Protein AF-A0A2W6X6P9-F1 (afdb_monomer)

Foldseek 3Di:
DAFLLNVQVVCCVAAVFGKFKAFPVPRHTDDRRDPPQFADQPDRHHDDQQAFQLVCCVPGVCVRHVRMGMFIAALVRDGDDRRHGSNRRNVRVVVVVPD

Sequence (99 aa):
MVTVATRITKIHIVEGFDIEVRNRKTGKKISESRQGVMGPYDFKARLADKKTVGDWMRCRFEPSFEDLTCEVLDGRGFAVDDDTPLAAVRASYFVEAGE

Radius of gyration: 12.92 Å; Cα contacts (8 Å, |Δi|>4): 162; chains: 1; bounding box: 31×28×38 Å

Secondary structure (DSSP, 8-state):
--BHHHHHHHHHHHHSS-EEEEETTT-PBPPTT-BSSS------SPPPTTSBHHHHIIIIIHHH-TTEEEEEBPTTSPBPPTTSBHHHHHHHHHHGGG-

Solvent-acc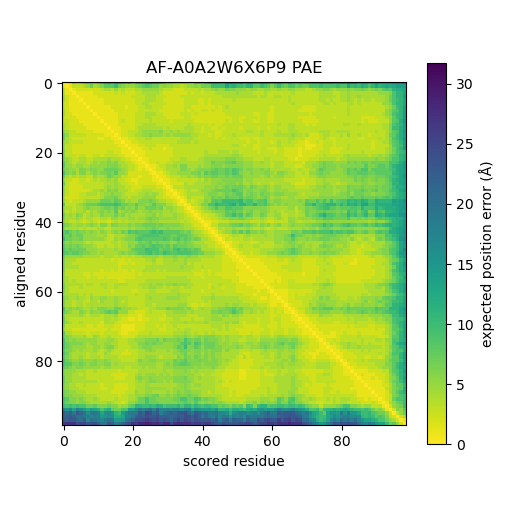essible surface area (backbone atoms only — not comparable to full-atom values): 5625 Å² total; per-residue (Å²): 131,57,33,40,45,62,50,37,54,51,43,22,73,42,61,52,44,48,59,48,49,23,34,57,89,74,67,44,75,54,62,46,83,44,60,72,77,66,63,77,81,85,73,85,65,50,78,64,52,92,38,27,44,43,53,46,39,62,74,51,45,38,79,46,31,80,70,41,41,70,41,47,24,32,59,87,68,46,76,55,59,48,81,42,40,41,45,56,41,35,48,42,46,58,61,72,74,71,122

Nearest PDB structures (foldseek):
  2rdb-assembly1_C  TM=5.274E-01  e=7.922E+00  Stutzerimonas stutzeri
  8k5p-assembly1_L  TM=3.909E-01  e=3.573E+00  Saccharomyces cerevisiae S288C

Structure (mmCIF, N/CA/C/O backbone):
data_AF-A0A2W6X6P9-F1
#
_entry.id   AF-A0A2W6X6P9-F1
#
loop_
_atom_site.group_PDB
_atom_site.id
_atom_site.type_symbol
_atom_site.label_atom_id
_atom_site.label_alt_id
_atom_site.label_comp_id
_atom_site.label_asym_id
_atom_site.label_entity_id
_atom_site.label_seq_id
_atom_site.pdbx_PDB_ins_code
_atom_site.Cartn_x
_atom_site.Cartn_y
_atom_site.Cartn_z
_atom_site.occupancy
_atom_site.B_iso_or_equiv
_atom_site.auth_seq_id
_atom_site.auth_comp_id
_atom_site.auth_asym_id
_atom_site.auth_atom_id
_atom_site.pdbx_PDB_model_num
ATOM 1 N N . MET A 1 1 ? -16.420 11.615 2.602 1.00 61.16 1 MET A N 1
ATOM 2 C CA . MET A 1 1 ? -15.413 10.741 3.246 1.00 61.16 1 MET A CA 1
ATOM 3 C C . MET A 1 1 ? -15.055 9.641 2.264 1.00 61.16 1 MET A C 1
ATOM 5 O O . MET A 1 1 ? -15.945 9.202 1.551 1.00 61.16 1 MET A O 1
ATOM 9 N N . VAL A 1 2 ? -13.787 9.238 2.177 1.00 83.44 2 VAL A N 1
ATOM 10 C CA . VAL A 1 2 ? -13.375 8.119 1.311 1.00 83.44 2 VAL A CA 1
ATOM 11 C C . VAL A 1 2 ? -13.350 6.819 2.114 1.00 83.44 2 VAL A C 1
ATOM 13 O O . VAL A 1 2 ? -13.059 6.836 3.315 1.00 83.44 2 VAL A O 1
ATOM 16 N N . THR A 1 3 ? -13.699 5.710 1.467 1.00 89.81 3 THR A N 1
ATOM 17 C CA . THR A 1 3 ? -13.571 4.368 2.043 1.00 89.81 3 THR A CA 1
ATOM 18 C C . THR A 1 3 ? -12.125 3.885 1.944 1.00 89.81 3 THR A C 1
ATOM 20 O O . THR A 1 3 ? -11.333 4.401 1.148 1.00 89.81 3 THR A O 1
ATOM 23 N N . VAL A 1 4 ? -11.788 2.869 2.738 1.00 90.19 4 VAL A N 1
ATOM 24 C CA . VAL A 1 4 ? -10.532 2.122 2.598 1.00 90.19 4 VAL A CA 1
ATOM 25 C C . VAL A 1 4 ? -10.398 1.575 1.172 1.00 90.19 4 VAL A C 1
ATOM 27 O O . VAL A 1 4 ? -9.355 1.785 0.565 1.00 90.19 4 VAL A O 1
ATOM 30 N N . ALA A 1 5 ? -11.472 1.021 0.591 1.00 90.06 5 ALA A N 1
ATOM 31 C CA . ALA A 1 5 ? -11.501 0.547 -0.799 1.00 90.06 5 ALA A CA 1
ATOM 32 C C . ALA A 1 5 ? -11.021 1.619 -1.791 1.00 90.06 5 ALA A C 1
ATOM 34 O O . ALA A 1 5 ? -10.079 1.406 -2.545 1.00 90.06 5 ALA A O 1
ATOM 35 N N . THR A 1 6 ? -11.607 2.823 -1.736 1.00 90.94 6 THR A N 1
ATOM 36 C CA . THR A 1 6 ? -11.215 3.938 -2.613 1.00 90.94 6 THR A CA 1
ATOM 37 C C . THR A 1 6 ? -9.739 4.294 -2.454 1.00 90.94 6 THR A C 1
ATOM 39 O O . THR A 1 6 ? -9.084 4.705 -3.416 1.00 90.94 6 THR A O 1
ATOM 42 N N . ARG A 1 7 ? -9.197 4.172 -1.238 1.00 90.62 7 ARG A N 1
ATOM 43 C CA . ARG A 1 7 ? -7.793 4.480 -0.985 1.00 90.62 7 ARG A CA 1
ATOM 44 C C . ARG A 1 7 ? -6.863 3.374 -1.479 1.00 90.62 7 ARG A C 1
ATOM 46 O O . ARG A 1 7 ? -5.841 3.722 -2.062 1.00 90.62 7 ARG A O 1
ATOM 53 N N . ILE A 1 8 ? -7.241 2.106 -1.327 1.00 91.62 8 ILE A N 1
ATOM 54 C CA . ILE A 1 8 ? -6.536 0.959 -1.916 1.00 91.62 8 ILE A CA 1
ATOM 55 C C . ILE A 1 8 ? -6.480 1.121 -3.436 1.00 91.62 8 ILE A C 1
ATOM 57 O O . ILE A 1 8 ? -5.389 1.143 -3.988 1.00 91.62 8 ILE A O 1
ATOM 61 N N . THR A 1 9 ? -7.607 1.409 -4.099 1.00 90.88 9 THR A N 1
ATOM 62 C CA . THR A 1 9 ? -7.631 1.665 -5.550 1.00 90.88 9 THR A CA 1
ATOM 63 C C . THR A 1 9 ? -6.712 2.820 -5.951 1.00 90.88 9 THR A C 1
ATOM 65 O O . THR A 1 9 ? -6.007 2.740 -6.953 1.00 90.88 9 THR A O 1
ATOM 68 N N . LYS A 1 10 ? -6.668 3.910 -5.170 1.00 90.69 10 LYS A N 1
ATOM 69 C CA . LYS A 1 10 ? -5.750 5.025 -5.454 1.00 90.69 10 LYS A CA 1
ATOM 70 C C . LYS A 1 10 ? -4.285 4.590 -5.349 1.00 90.69 10 LYS A C 1
ATOM 72 O O . LYS A 1 10 ? -3.476 5.009 -6.172 1.00 90.69 10 LYS A O 1
ATOM 77 N N . ILE A 1 11 ? -3.949 3.787 -4.342 1.00 91.12 11 ILE A N 1
ATOM 78 C CA . ILE A 1 11 ? -2.600 3.241 -4.166 1.00 91.12 11 ILE A CA 1
ATOM 79 C C . ILE A 1 11 ? -2.273 2.301 -5.324 1.00 91.12 11 ILE A C 1
ATOM 81 O O . ILE A 1 11 ? -1.219 2.474 -5.918 1.00 91.12 11 ILE A O 1
ATOM 85 N N . HIS A 1 12 ? -3.195 1.427 -5.731 1.00 90.88 12 HIS A N 1
ATOM 86 C CA . HIS A 1 12 ? -3.040 0.571 -6.905 1.00 90.88 12 HIS A CA 1
ATOM 87 C C . HIS A 1 12 ? -2.748 1.382 -8.172 1.00 90.88 12 HIS A C 1
ATOM 89 O O . HIS A 1 12 ? -1.804 1.080 -8.890 1.00 90.88 12 HIS A O 1
ATOM 95 N N . ILE A 1 13 ? -3.482 2.467 -8.430 1.00 89.75 13 ILE A N 1
ATOM 96 C CA . ILE A 1 13 ? -3.242 3.313 -9.613 1.00 89.75 13 ILE A CA 1
ATOM 97 C C . ILE A 1 13 ? -1.853 3.971 -9.572 1.00 89.75 13 ILE A C 1
ATOM 99 O O . ILE A 1 13 ? -1.207 4.121 -10.608 1.00 89.75 13 ILE A O 1
ATOM 103 N N . VAL A 1 14 ? -1.392 4.395 -8.391 1.00 91.06 14 VAL A N 1
ATOM 104 C CA . VAL A 1 14 ? -0.094 5.070 -8.244 1.00 91.06 14 VAL A CA 1
ATOM 105 C C . VAL A 1 14 ? 1.059 4.074 -8.247 1.00 91.06 14 VAL A C 1
ATOM 107 O O . VAL A 1 14 ? 2.077 4.346 -8.867 1.00 91.06 14 VAL A O 1
ATOM 110 N N . GLU A 1 15 ? 0.931 2.956 -7.541 1.00 89.50 15 GLU A N 1
ATOM 111 C CA . GLU A 1 15 ? 2.016 2.022 -7.251 1.00 89.50 15 GLU A CA 1
ATOM 112 C C . GLU A 1 15 ? 1.991 0.756 -8.115 1.00 89.50 15 GLU A C 1
ATOM 114 O O . GLU A 1 15 ? 3.043 0.147 -8.290 1.00 89.50 15 GLU A O 1
ATOM 119 N N . GLY A 1 16 ? 0.849 0.387 -8.694 1.00 89.75 16 GLY A N 1
ATOM 120 C CA . GLY A 1 16 ? 0.683 -0.787 -9.558 1.00 89.75 16 GLY A CA 1
ATOM 121 C C . GLY A 1 16 ? 0.512 -2.116 -8.819 1.00 89.75 16 GLY A C 1
ATOM 122 O O . GLY A 1 16 ? 0.869 -3.146 -9.378 1.00 89.75 16 GLY A O 1
ATOM 123 N N . PHE A 1 17 ? 0.046 -2.093 -7.568 1.00 91.69 17 PHE A N 1
ATOM 124 C CA . PHE A 1 17 ? -0.262 -3.282 -6.765 1.00 91.69 17 PHE A CA 1
ATOM 125 C C . PHE A 1 17 ? -1.349 -2.984 -5.725 1.00 91.69 17 PHE A C 1
ATOM 127 O O . PHE A 1 17 ? -1.539 -1.829 -5.327 1.00 91.69 17 PHE A O 1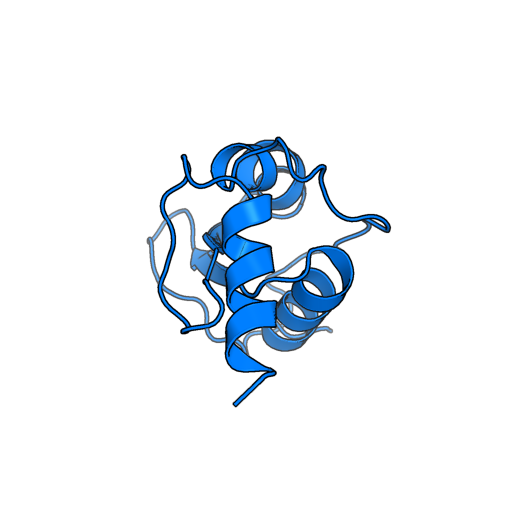
ATOM 134 N N . ASP A 1 18 ? -2.043 -4.018 -5.255 1.00 92.38 18 ASP A N 1
ATOM 135 C CA . ASP A 1 18 ? -3.041 -3.911 -4.190 1.00 92.38 18 ASP A CA 1
ATOM 136 C C . ASP A 1 18 ? -2.426 -4.077 -2.804 1.00 92.38 18 ASP A C 1
ATOM 138 O O . ASP A 1 18 ? -1.319 -4.587 -2.630 1.00 92.38 18 ASP A O 1
ATOM 142 N N . ILE A 1 19 ? -3.166 -3.623 -1.794 1.00 93.38 19 ILE A N 1
ATOM 143 C CA . ILE A 1 19 ? -2.772 -3.761 -0.396 1.00 93.38 19 ILE A CA 1
ATOM 144 C C . ILE A 1 19 ? -3.951 -4.206 0.458 1.00 93.38 19 ILE A C 1
ATOM 146 O O . ILE A 1 19 ? -5.090 -3.787 0.253 1.00 93.38 19 ILE A O 1
ATOM 150 N N . GLU A 1 20 ? -3.659 -4.976 1.495 1.00 92.69 20 GLU A N 1
ATOM 151 C CA . GLU A 1 20 ? -4.586 -5.255 2.577 1.00 92.69 20 GLU A CA 1
ATOM 152 C C . GLU A 1 20 ? -4.274 -4.355 3.772 1.00 92.69 20 GLU A C 1
ATOM 154 O O . GLU A 1 20 ? -3.169 -4.367 4.301 1.00 92.69 20 GLU A O 1
ATOM 159 N N . VAL A 1 21 ? -5.253 -3.579 4.238 1.00 92.81 21 VAL A N 1
ATOM 160 C CA . VAL A 1 21 ? -5.061 -2.663 5.369 1.00 92.81 21 VAL A CA 1
ATOM 161 C C . VAL A 1 21 ? -5.435 -3.345 6.681 1.00 92.81 21 VAL A C 1
ATOM 163 O O . VAL A 1 21 ? -6.535 -3.884 6.843 1.00 92.81 21 VAL A O 1
ATOM 166 N N . ARG A 1 22 ? -4.537 -3.270 7.662 1.00 93.38 22 ARG A N 1
ATOM 167 C CA . ARG A 1 22 ? -4.710 -3.832 9.002 1.00 93.38 22 ARG A CA 1
ATOM 168 C C . ARG A 1 22 ? -4.498 -2.765 10.067 1.00 93.38 22 ARG A C 1
ATOM 170 O O . ARG A 1 22 ? -3.791 -1.778 9.889 1.00 93.38 22 ARG A O 1
ATOM 177 N N . ASN A 1 23 ? -5.132 -2.953 11.211 1.00 90.88 23 ASN A N 1
ATOM 178 C CA . ASN A 1 23 ? -4.926 -2.084 12.357 1.00 90.88 23 ASN A CA 1
ATOM 179 C C . ASN A 1 23 ? -3.597 -2.445 13.039 1.00 90.88 23 ASN A C 1
ATOM 181 O O . ASN A 1 23 ? -3.413 -3.591 13.442 1.00 90.88 23 ASN A O 1
ATOM 185 N N . ARG A 1 24 ? -2.691 -1.476 13.214 1.00 88.38 24 ARG A N 1
ATOM 186 C CA . ARG A 1 24 ? -1.346 -1.719 13.763 1.00 88.38 24 ARG A CA 1
ATOM 187 C C . ARG A 1 24 ? -1.369 -2.253 15.197 1.00 88.38 24 ARG A C 1
ATOM 189 O O . ARG A 1 24 ? -0.545 -3.083 15.556 1.00 88.38 24 ARG A O 1
ATOM 196 N N . LYS A 1 25 ? -2.323 -1.792 16.014 1.00 87.12 25 LYS A N 1
ATOM 197 C CA . LYS A 1 25 ? -2.436 -2.153 17.440 1.00 87.12 25 LYS A CA 1
ATOM 198 C C . LYS A 1 25 ? -3.019 -3.546 17.658 1.00 87.12 25 LYS A C 1
ATOM 200 O O . LYS A 1 25 ? -2.662 -4.214 18.617 1.00 87.12 25 LYS A O 1
ATOM 205 N N . THR A 1 26 ? -3.950 -3.961 16.802 1.00 88.00 26 THR A N 1
ATOM 206 C CA . THR A 1 26 ? -4.714 -5.210 16.985 1.00 88.00 26 THR A CA 1
ATOM 207 C C . THR A 1 26 ? -4.368 -6.294 15.970 1.00 88.00 26 THR A C 1
ATOM 209 O O . THR A 1 26 ? -4.826 -7.421 16.123 1.00 88.00 26 THR A O 1
ATOM 212 N N . GLY A 1 27 ? -3.637 -5.961 14.903 1.00 85.81 27 GLY A N 1
ATOM 213 C CA . GLY A 1 27 ? -3.370 -6.853 13.771 1.00 85.81 27 GLY A CA 1
ATOM 214 C C . GLY A 1 27 ? -4.608 -7.192 12.934 1.00 85.81 27 GLY A C 1
ATOM 215 O O . GLY A 1 27 ? -4.513 -7.947 11.972 1.00 85.81 27 GLY A O 1
ATOM 216 N N . LYS A 1 28 ? -5.789 -6.657 13.271 1.00 90.00 28 LYS A N 1
ATOM 217 C CA . LYS A 1 28 ? -7.037 -7.008 12.588 1.00 90.00 28 LYS A CA 1
ATOM 218 C C . LYS A 1 28 ? -7.141 -6.347 11.221 1.00 90.00 28 LYS A C 1
ATOM 220 O O . LYS A 1 28 ? -6.952 -5.134 11.105 1.00 90.00 28 LYS A O 1
ATOM 225 N N . LYS A 1 29 ? -7.558 -7.129 10.222 1.00 91.12 29 LYS A N 1
ATOM 226 C CA . LYS A 1 29 ? -7.976 -6.624 8.911 1.00 91.12 29 LYS A CA 1
ATOM 227 C C . LYS A 1 29 ? -9.088 -5.595 9.068 1.00 91.12 29 LYS A C 1
ATOM 229 O O . LYS A 1 29 ? -10.084 -5.824 9.758 1.00 91.12 29 LYS A O 1
ATOM 234 N N . ILE A 1 30 ? -8.901 -4.453 8.422 1.00 90.94 30 ILE A N 1
ATOM 235 C CA . ILE A 1 30 ? -9.905 -3.402 8.355 1.00 90.94 30 ILE A CA 1
ATOM 236 C C . ILE A 1 30 ? -10.766 -3.665 7.126 1.00 90.94 30 ILE A C 1
ATOM 238 O O . ILE A 1 30 ? -10.260 -3.906 6.034 1.00 90.94 30 ILE A O 1
ATOM 242 N N . SER A 1 31 ? -12.085 -3.625 7.310 1.00 89.44 31 SER A N 1
ATOM 243 C CA . SER A 1 31 ? -13.018 -3.767 6.194 1.00 89.44 31 SER A CA 1
ATOM 244 C C . SER A 1 31 ? -12.838 -2.623 5.199 1.00 89.44 31 SER A C 1
ATOM 246 O O . SER A 1 31 ? -12.802 -1.453 5.581 1.00 89.44 31 SER A O 1
ATOM 248 N N . GLU A 1 32 ? -12.810 -2.956 3.916 1.00 88.00 32 GLU A N 1
ATOM 249 C CA . GLU A 1 32 ? -12.672 -2.001 2.817 1.00 88.00 32 GLU A CA 1
ATOM 250 C C . GLU A 1 32 ? -13.821 -0.980 2.763 1.00 88.00 32 GLU A C 1
ATOM 252 O O . GLU A 1 32 ? -13.647 0.147 2.301 1.00 88.00 32 GLU A O 1
ATOM 257 N N . SER A 1 33 ? -14.987 -1.334 3.315 1.00 87.69 33 SER A N 1
ATOM 258 C CA . SER A 1 33 ? -16.149 -0.442 3.444 1.00 87.69 33 SER A CA 1
ATOM 259 C C . SER A 1 33 ? -16.005 0.588 4.569 1.00 87.69 33 SER A C 1
ATOM 261 O O . SER A 1 33 ? -16.812 1.514 4.676 1.00 87.69 33 SER A O 1
ATOM 263 N N . ARG A 1 34 ? -14.996 0.449 5.438 1.00 88.12 34 ARG A N 1
ATOM 264 C CA . ARG A 1 34 ? -14.780 1.362 6.560 1.00 88.12 34 ARG A CA 1
ATOM 265 C C . ARG A 1 34 ? -14.362 2.733 6.025 1.00 88.12 34 ARG A C 1
ATOM 267 O O . ARG A 1 34 ? -13.462 2.852 5.196 1.00 88.12 34 ARG A O 1
ATOM 274 N N . GLN A 1 35 ? -15.028 3.778 6.500 1.00 87.62 35 GLN A N 1
ATOM 275 C CA . GLN A 1 35 ? -14.781 5.159 6.086 1.00 87.62 35 GLN A CA 1
ATOM 276 C C . GLN A 1 35 ? -13.987 5.914 7.149 1.00 87.62 35 GLN A C 1
ATOM 278 O O . GLN A 1 35 ? -14.095 5.617 8.337 1.00 87.62 35 GLN A O 1
ATOM 283 N N . GLY A 1 36 ? -13.194 6.894 6.711 1.00 79.94 36 GLY A N 1
ATOM 284 C CA . GLY A 1 36 ? -12.510 7.834 7.609 1.00 79.94 36 GLY A CA 1
ATOM 285 C C . GLY A 1 36 ? -11.330 7.258 8.398 1.00 79.94 36 GLY A C 1
ATOM 286 O O . GLY A 1 36 ? -10.819 7.937 9.278 1.00 79.94 36 GLY A O 1
ATOM 287 N N . VAL A 1 37 ? -10.893 6.031 8.096 1.00 83.31 37 VAL A N 1
ATOM 288 C CA . VAL A 1 37 ? -9.746 5.393 8.772 1.00 83.31 37 VAL A CA 1
ATOM 289 C C . VAL A 1 37 ? -8.417 5.735 8.110 1.00 83.31 37 VAL A C 1
ATOM 291 O O . VAL A 1 37 ? -7.403 5.838 8.786 1.00 83.31 37 VAL A O 1
ATOM 294 N N . MET A 1 38 ? -8.417 5.892 6.785 1.00 83.81 38 MET A N 1
ATOM 295 C CA . MET A 1 38 ? -7.218 6.215 6.017 1.00 83.81 38 MET A CA 1
ATOM 296 C C . MET A 1 38 ? -7.189 7.705 5.676 1.00 83.81 38 MET A C 1
ATOM 298 O O . MET A 1 38 ? -8.112 8.225 5.042 1.00 83.81 38 MET A O 1
ATOM 302 N N . GLY A 1 39 ? -6.094 8.367 6.055 1.00 82.62 39 GLY A N 1
ATOM 303 C CA . GLY A 1 39 ? -5.763 9.736 5.658 1.00 82.62 39 GLY A CA 1
ATOM 304 C C . GLY A 1 39 ? -5.524 9.905 4.148 1.00 82.62 39 GLY A C 1
ATOM 305 O O . GLY A 1 39 ? -5.743 8.973 3.364 1.00 82.62 39 GLY A O 1
ATOM 306 N N . PRO A 1 40 ? -5.151 11.108 3.684 1.00 84.38 40 PRO A N 1
ATOM 307 C CA . PRO A 1 40 ? -4.768 11.365 2.298 1.00 84.38 40 PRO A CA 1
ATOM 308 C C . PRO A 1 40 ? -3.480 10.631 1.901 1.00 84.38 40 PRO A C 1
ATOM 310 O O . PRO A 1 40 ? -2.559 10.490 2.690 1.00 84.38 40 PRO A O 1
ATOM 313 N N . TYR A 1 41 ? -3.456 10.122 0.666 1.00 86.00 41 TYR A N 1
ATOM 314 C CA . TYR A 1 41 ? -2.253 9.581 0.031 1.00 86.00 41 TYR A CA 1
ATOM 315 C C . TYR A 1 41 ? -1.893 10.526 -1.112 1.00 86.00 41 TYR A C 1
ATOM 317 O O . TYR A 1 41 ? -2.528 10.489 -2.174 1.00 86.00 41 TYR A O 1
ATOM 325 N N . ASP A 1 42 ? -0.963 11.441 -0.844 1.00 83.25 42 ASP A N 1
ATOM 326 C CA . ASP A 1 42 ? -0.592 12.563 -1.724 1.00 83.25 42 ASP A CA 1
ATOM 327 C C . ASP A 1 42 ? 0.569 12.249 -2.674 1.00 83.25 42 ASP A C 1
ATOM 329 O O . ASP A 1 42 ? 1.029 13.109 -3.429 1.00 83.25 42 ASP A O 1
ATOM 333 N N . PHE A 1 43 ? 1.027 11.001 -2.695 1.00 86.12 43 PHE A N 1
ATOM 334 C CA . PHE A 1 43 ? 2.056 10.585 -3.631 1.00 86.12 43 PHE A CA 1
ATOM 335 C C . PHE A 1 43 ? 1.510 10.529 -5.061 1.00 86.12 43 PHE A C 1
ATOM 337 O O . PHE A 1 43 ? 0.486 9.903 -5.333 1.00 86.12 43 PHE A O 1
ATOM 344 N N . LYS A 1 44 ? 2.217 11.197 -5.980 1.00 84.12 44 LYS A N 1
ATOM 345 C CA . LYS A 1 44 ? 1.841 11.308 -7.402 1.00 84.12 44 LYS A CA 1
ATOM 346 C C . LYS A 1 44 ? 2.601 10.358 -8.326 1.00 84.12 44 LYS A C 1
ATOM 348 O O . LYS A 1 44 ? 2.212 10.195 -9.473 1.00 84.12 44 LYS A O 1
ATOM 353 N N . ALA A 1 45 ? 3.697 9.778 -7.850 1.00 86.06 45 ALA A N 1
ATOM 354 C CA . ALA A 1 45 ? 4.566 8.916 -8.640 1.00 86.06 45 ALA A CA 1
ATOM 355 C C . ALA A 1 45 ? 4.896 7.664 -7.843 1.00 86.06 45 ALA A C 1
ATOM 357 O O . ALA A 1 45 ? 5.191 7.787 -6.655 1.00 86.06 45 ALA A O 1
ATOM 358 N N . ARG A 1 46 ? 4.889 6.504 -8.499 1.00 89.19 46 ARG A N 1
ATOM 359 C CA . ARG A 1 46 ? 5.234 5.207 -7.908 1.00 89.19 46 ARG A CA 1
ATOM 360 C C . ARG A 1 46 ? 6.609 5.210 -7.241 1.00 89.19 46 ARG A C 1
ATOM 362 O O . ARG A 1 46 ? 7.502 5.947 -7.671 1.00 89.19 46 ARG A O 1
ATOM 369 N N . LEU A 1 47 ? 6.816 4.381 -6.220 1.00 91.00 47 LEU A N 1
ATOM 370 C CA . LEU A 1 47 ? 8.157 4.189 -5.665 1.00 91.00 47 LEU A CA 1
ATOM 371 C C . LEU A 1 47 ? 9.053 3.423 -6.656 1.00 91.00 47 LEU A C 1
ATOM 373 O O . LEU A 1 47 ? 8.563 2.641 -7.474 1.00 91.00 47 LEU A O 1
ATOM 377 N N . ALA A 1 48 ? 10.364 3.671 -6.612 1.00 89.44 48 ALA A N 1
ATOM 378 C CA . ALA A 1 48 ? 11.320 3.065 -7.536 1.00 89.44 48 ALA A CA 1
ATOM 379 C C . ALA A 1 48 ? 11.307 1.528 -7.456 1.00 89.44 48 ALA A C 1
ATOM 381 O O . ALA A 1 48 ? 11.326 0.967 -6.367 1.00 89.44 48 ALA A O 1
ATOM 382 N N . ASP A 1 49 ? 11.361 0.864 -8.611 1.00 89.06 49 ASP A N 1
ATOM 383 C CA . ASP A 1 49 ? 11.274 -0.600 -8.749 1.00 89.06 49 ASP A CA 1
ATOM 384 C C . ASP A 1 49 ? 12.368 -1.366 -7.974 1.00 89.06 49 ASP A C 1
ATOM 386 O O . ASP A 1 49 ? 12.156 -2.495 -7.543 1.00 89.06 49 ASP A O 1
ATOM 390 N N . LYS A 1 50 ? 13.523 -0.725 -7.739 1.00 89.19 50 LYS A N 1
ATOM 391 C CA . LYS A 1 50 ? 14.647 -1.263 -6.948 1.00 89.19 50 LYS A CA 1
ATOM 392 C C . LYS A 1 50 ? 14.396 -1.327 -5.436 1.00 89.19 50 LYS A C 1
ATOM 394 O O . LYS A 1 50 ? 15.264 -1.790 -4.703 1.00 89.19 50 LYS A O 1
ATOM 399 N N . LYS A 1 51 ? 13.303 -0.735 -4.954 1.00 93.75 51 LYS A N 1
ATOM 400 C CA . LYS A 1 51 ? 12.929 -0.749 -3.538 1.00 93.75 51 LYS A CA 1
ATOM 401 C C . LYS A 1 51 ? 12.104 -1.993 -3.229 1.00 93.75 51 LYS A C 1
ATOM 403 O O . LYS A 1 51 ? 11.519 -2.592 -4.129 1.00 93.75 51 LYS A O 1
ATOM 408 N N . THR A 1 52 ? 12.067 -2.363 -1.958 1.00 94.56 52 THR A N 1
ATOM 409 C CA . THR A 1 52 ? 11.270 -3.488 -1.476 1.00 94.56 52 THR A CA 1
ATOM 410 C C . THR A 1 52 ? 9.919 -3.019 -0.950 1.00 94.56 52 THR A C 1
ATOM 412 O O . THR A 1 52 ? 9.699 -1.823 -0.719 1.00 94.56 52 THR A O 1
ATOM 415 N N . VAL A 1 53 ? 9.012 -3.969 -0.751 1.00 93.50 53 VAL A N 1
ATOM 416 C CA . VAL A 1 53 ? 7.722 -3.757 -0.089 1.00 93.50 53 VAL A CA 1
ATOM 417 C C . VAL A 1 53 ? 7.912 -3.077 1.268 1.00 93.50 53 VAL A C 1
ATOM 419 O O . VAL A 1 53 ? 7.277 -2.057 1.533 1.00 93.50 53 VAL A O 1
ATOM 422 N N . GLY A 1 54 ? 8.854 -3.550 2.085 1.00 93.12 54 GLY A N 1
ATOM 423 C CA . GLY A 1 54 ? 9.153 -2.965 3.392 1.00 93.12 54 GLY A CA 1
ATOM 424 C C . GLY A 1 54 ? 9.625 -1.510 3.317 1.00 93.12 54 GLY A C 1
ATOM 425 O O . GLY A 1 54 ? 9.237 -0.688 4.148 1.00 93.12 54 GLY A O 1
ATOM 426 N N . ASP A 1 55 ? 10.413 -1.151 2.298 1.00 93.38 55 ASP A N 1
ATOM 427 C CA . ASP A 1 55 ? 10.848 0.236 2.076 1.00 93.38 55 ASP A CA 1
ATOM 428 C C . ASP A 1 55 ? 9.663 1.136 1.695 1.00 93.38 55 ASP A C 1
ATOM 430 O O . ASP A 1 55 ? 9.534 2.248 2.209 1.00 93.38 55 ASP A O 1
ATOM 434 N N . TRP A 1 56 ? 8.740 0.639 0.863 1.00 93.38 56 TRP A N 1
ATOM 435 C CA . TRP A 1 56 ? 7.505 1.356 0.541 1.00 93.38 56 TRP A CA 1
ATOM 436 C C . TRP A 1 56 ? 6.617 1.570 1.765 1.00 9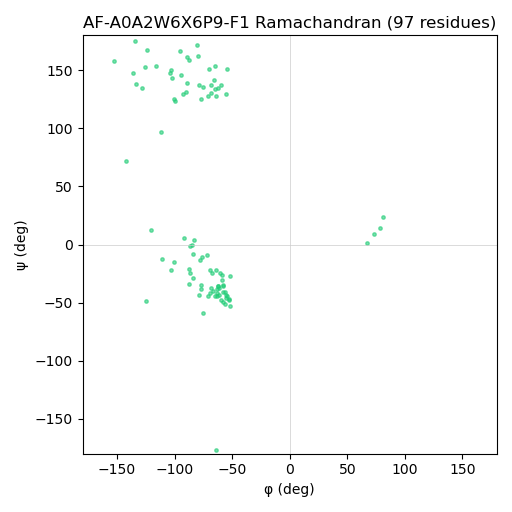3.38 56 TRP A C 1
ATOM 438 O O . TRP A 1 56 ? 6.135 2.686 1.987 1.00 93.38 56 TRP A O 1
ATOM 448 N N . MET A 1 57 ? 6.448 0.540 2.594 1.00 92.06 57 MET A N 1
ATOM 449 C CA . MET A 1 57 ? 5.657 0.642 3.818 1.00 92.06 57 MET A CA 1
ATOM 450 C C . MET A 1 57 ? 6.238 1.709 4.749 1.00 92.06 57 MET A C 1
ATOM 452 O O . MET A 1 57 ? 5.511 2.606 5.171 1.00 92.06 57 MET A O 1
ATOM 456 N N . ARG A 1 58 ? 7.556 1.693 4.971 1.00 90.56 58 ARG A N 1
ATOM 457 C CA . ARG A 1 58 ? 8.249 2.645 5.853 1.00 90.56 58 ARG A CA 1
ATOM 458 C C .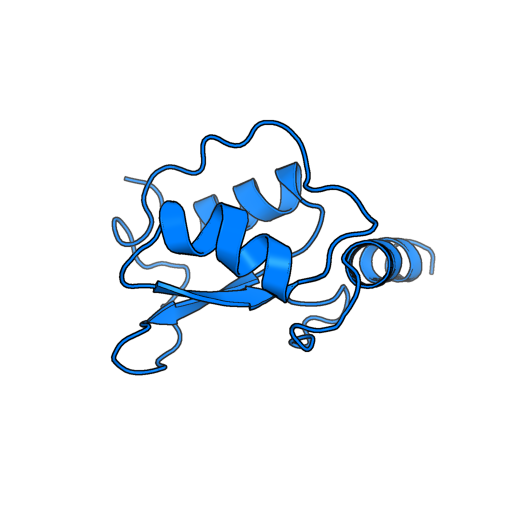 ARG A 1 58 ? 8.282 4.071 5.317 1.00 90.56 58 ARG A C 1
ATOM 460 O O . ARG A 1 58 ? 8.103 5.018 6.075 1.00 90.56 58 ARG A O 1
ATOM 467 N N . CYS A 1 59 ? 8.533 4.255 4.021 1.00 89.62 59 CYS A N 1
ATOM 468 C CA . CYS A 1 59 ? 8.695 5.592 3.444 1.00 89.62 59 CYS A CA 1
ATOM 469 C C . CYS A 1 59 ? 7.379 6.238 3.005 1.00 89.62 59 CYS A C 1
ATOM 471 O O . CYS A 1 59 ? 7.340 7.459 2.846 1.00 89.62 59 CYS A O 1
ATOM 473 N N . ARG A 1 60 ? 6.320 5.457 2.762 1.00 89.69 60 ARG A N 1
ATOM 474 C CA . ARG A 1 60 ? 5.051 5.983 2.237 1.00 89.69 60 ARG A CA 1
ATOM 475 C C . ARG A 1 60 ? 3.847 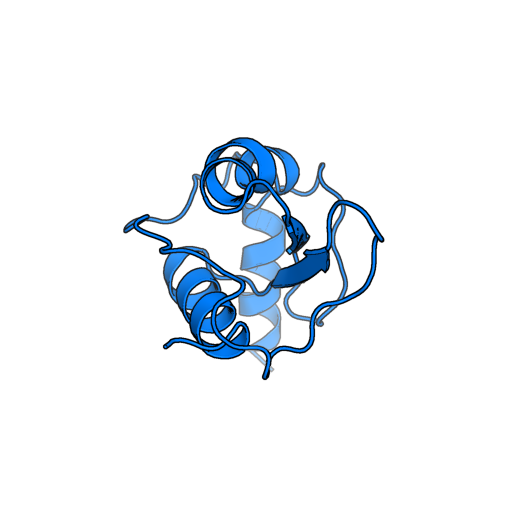5.647 3.089 1.00 89.69 60 ARG A C 1
ATOM 477 O O . ARG A 1 60 ? 3.049 6.544 3.358 1.00 89.69 60 ARG A O 1
ATOM 484 N N . PHE A 1 61 ? 3.691 4.388 3.482 1.00 90.00 61 PHE A N 1
ATOM 485 C CA . PHE A 1 61 ? 2.485 3.949 4.175 1.00 90.00 61 PHE A CA 1
ATOM 486 C C . PHE A 1 61 ? 2.459 4.420 5.634 1.00 90.00 61 PHE A C 1
ATOM 488 O O . PHE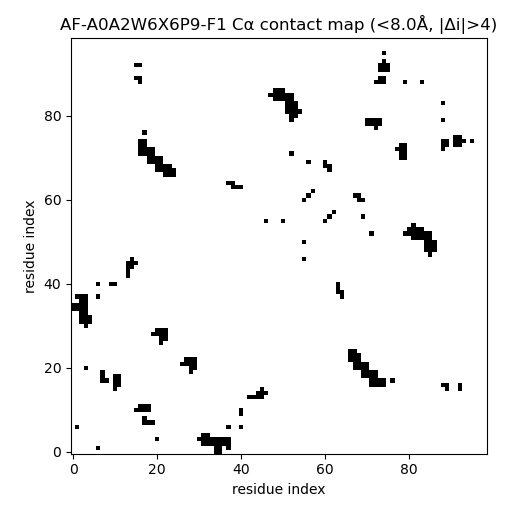 A 1 61 ? 1.578 5.191 5.999 1.00 90.00 61 PHE A O 1
ATOM 495 N N . GLU A 1 62 ? 3.450 4.039 6.440 1.00 88.75 62 GLU A N 1
ATOM 496 C CA . GLU A 1 62 ? 3.569 4.425 7.852 1.00 88.75 62 GLU A CA 1
ATOM 497 C C . GLU A 1 62 ? 3.486 5.945 8.091 1.00 88.75 62 GLU A C 1
ATOM 499 O O . GLU A 1 62 ? 2.688 6.348 8.938 1.00 88.75 62 GLU A O 1
ATOM 504 N N . PRO A 1 63 ? 4.202 6.819 7.349 1.00 87.19 63 PRO A N 1
ATOM 505 C CA . PRO A 1 63 ? 4.102 8.265 7.566 1.00 87.19 63 PRO A CA 1
ATOM 506 C C . PRO A 1 63 ? 2.748 8.854 7.150 1.00 87.19 63 PRO A C 1
ATOM 508 O O . PRO A 1 63 ? 2.378 9.922 7.628 1.00 87.19 63 PRO A O 1
ATOM 511 N N . SER A 1 64 ? 1.998 8.180 6.271 1.00 86.94 64 SER A N 1
ATOM 512 C CA . SER A 1 64 ? 0.642 8.609 5.895 1.00 86.94 64 SER A CA 1
ATOM 513 C C . SER A 1 64 ? -0.428 8.071 6.851 1.00 86.94 64 SER A C 1
ATOM 515 O O . SER A 1 64 ? -1.517 8.643 6.946 1.00 86.94 64 SER A O 1
ATOM 517 N N . PHE A 1 65 ? -0.148 6.952 7.527 1.00 88.19 65 PHE A N 1
ATOM 518 C CA . PHE A 1 65 ? -1.122 6.169 8.284 1.00 88.19 65 PHE A CA 1
ATOM 519 C C . PHE A 1 65 ? -0.519 5.606 9.585 1.00 88.19 65 PHE A C 1
ATOM 521 O O . PHE A 1 65 ? -0.317 4.403 9.718 1.00 88.19 65 PHE A O 1
ATOM 528 N N . GLU A 1 66 ? -0.270 6.468 10.571 1.00 84.06 66 GLU A N 1
ATOM 529 C CA . GLU A 1 66 ? 0.468 6.122 11.801 1.00 84.06 66 GLU A CA 1
ATOM 530 C C . GLU A 1 66 ? -0.118 4.930 12.598 1.00 84.06 66 GLU A C 1
ATOM 532 O O . GLU A 1 66 ? 0.619 4.052 13.064 1.00 84.06 66 GLU A O 1
ATOM 537 N N . ASP A 1 67 ? -1.450 4.858 12.719 1.00 88.62 67 ASP A N 1
ATOM 538 C CA . ASP A 1 67 ? -2.173 3.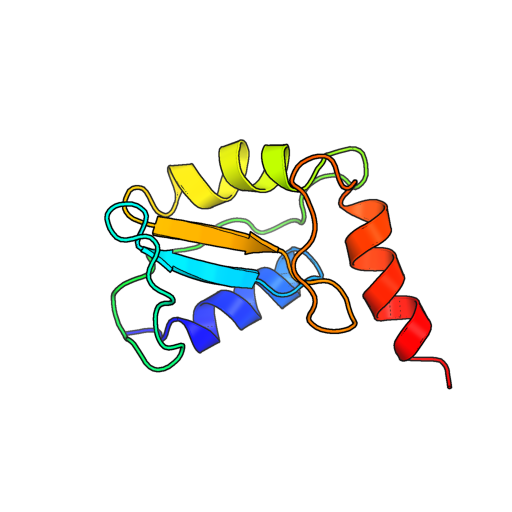800 13.449 1.00 88.62 67 ASP A CA 1
ATOM 539 C C . ASP A 1 67 ? -2.444 2.528 12.622 1.00 88.62 67 ASP A C 1
ATOM 541 O O . ASP A 1 67 ? -3.060 1.571 13.117 1.00 88.62 67 ASP A O 1
ATOM 545 N N . LEU A 1 68 ? -2.025 2.500 11.357 1.00 90.88 68 LEU A N 1
ATOM 546 C CA . LEU A 1 68 ? -2.323 1.414 10.431 1.00 90.88 68 LEU A CA 1
ATOM 547 C C . LEU A 1 68 ? -1.049 0.699 9.995 1.00 90.88 68 LEU A C 1
ATOM 549 O O . LEU A 1 68 ? 0.043 1.252 9.966 1.00 90.88 68 LEU A O 1
ATOM 553 N N . THR A 1 69 ? -1.221 -0.560 9.630 1.00 91.44 69 THR A N 1
ATOM 554 C CA . THR A 1 69 ? -0.242 -1.314 8.856 1.00 91.44 69 THR A CA 1
ATOM 555 C C . THR A 1 69 ? -0.931 -1.838 7.602 1.00 91.44 69 THR A C 1
ATOM 557 O O . THR A 1 69 ? -2.158 -1.768 7.474 1.00 91.44 69 THR A O 1
ATOM 560 N N . CYS A 1 70 ? -0.161 -2.334 6.651 1.00 92.25 70 CYS A N 1
ATOM 561 C CA . CYS A 1 70 ? -0.717 -3.025 5.502 1.00 92.25 70 CYS A CA 1
ATOM 562 C C . CYS A 1 70 ? 0.057 -4.304 5.218 1.00 92.25 70 CYS A C 1
ATOM 564 O O . CYS A 1 70 ? 1.043 -4.594 5.881 1.00 92.25 70 CYS A O 1
ATOM 566 N N . GLU A 1 71 ? -0.417 -5.073 4.260 1.00 92.75 71 GLU A N 1
ATOM 567 C CA . GLU A 1 71 ? 0.354 -6.090 3.563 1.00 92.75 71 GLU A CA 1
ATOM 568 C C . GLU A 1 71 ? 0.181 -5.818 2.077 1.00 92.75 71 GLU A C 1
ATOM 570 O O . GLU A 1 71 ? -0.928 -5.520 1.629 1.00 92.75 71 GLU A O 1
ATOM 575 N N . VAL A 1 72 ? 1.271 -5.859 1.321 1.00 93.12 72 VAL A N 1
ATOM 576 C CA . VAL A 1 72 ? 1.187 -5.726 -0.132 1.00 93.12 72 VAL A CA 1
ATOM 577 C C . VAL A 1 72 ? 0.737 -7.059 -0.703 1.00 93.12 72 VAL A C 1
ATOM 579 O O . VAL A 1 72 ? 1.194 -8.108 -0.254 1.00 93.12 72 VAL A O 1
ATOM 582 N N . LEU A 1 73 ? -0.181 -7.005 -1.660 1.00 93.19 73 LEU A N 1
ATOM 583 C CA . LEU A 1 73 ? -0.678 -8.168 -2.368 1.00 93.19 73 LEU A CA 1
ATOM 584 C C . LEU A 1 73 ? -0.031 -8.243 -3.751 1.00 93.19 73 LEU A C 1
ATOM 586 O O . LEU A 1 73 ? 0.221 -7.230 -4.404 1.00 93.19 73 LEU A O 1
ATOM 590 N N . ASP A 1 74 ? 0.243 -9.464 -4.173 1.00 91.19 74 ASP A N 1
ATOM 591 C CA . ASP A 1 74 ? 0.667 -9.796 -5.524 1.00 91.19 74 ASP A CA 1
ATOM 592 C C . ASP A 1 74 ? -0.533 -9.874 -6.493 1.00 91.19 74 ASP A C 1
ATOM 594 O O . ASP A 1 74 ? -1.683 -9.876 -6.050 1.00 91.19 74 ASP A O 1
ATOM 598 N N . GLY A 1 75 ? -0.287 -10.007 -7.805 1.00 87.00 75 GLY A N 1
ATOM 599 C CA . GLY A 1 75 ? -1.327 -10.152 -8.840 1.00 87.00 75 GLY A CA 1
ATOM 600 C C . GLY A 1 75 ? -2.340 -11.267 -8.562 1.00 87.00 75 GLY A C 1
ATOM 601 O O . GLY A 1 75 ? -3.510 -11.156 -8.916 1.00 87.00 75 GLY A O 1
ATOM 602 N N . ARG A 1 76 ? -1.914 -12.287 -7.813 1.00 84.69 76 ARG A N 1
ATOM 603 C CA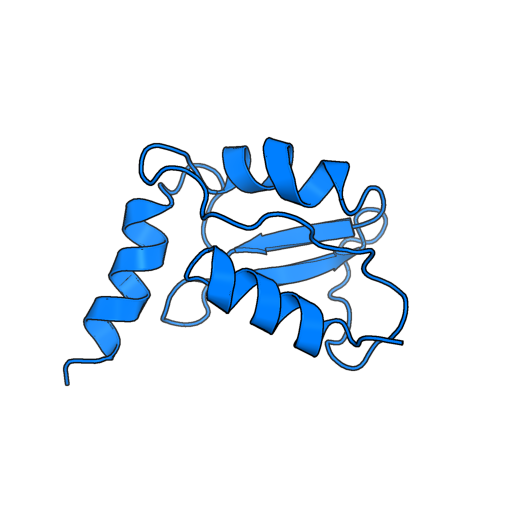 . ARG A 1 76 ? -2.737 -13.423 -7.376 1.00 84.69 76 ARG A CA 1
ATOM 604 C C . ARG A 1 76 ? -3.519 -13.196 -6.076 1.00 84.69 76 ARG A C 1
ATOM 606 O O . ARG A 1 76 ? -4.210 -14.098 -5.606 1.00 84.69 76 ARG A O 1
ATOM 613 N N . GLY A 1 77 ? 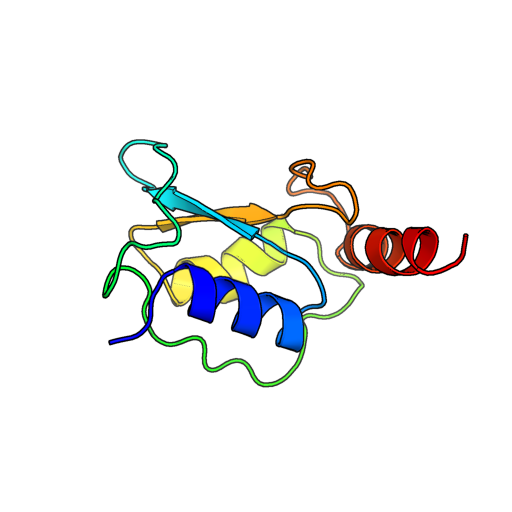-3.374 -12.031 -5.447 1.00 86.56 77 GLY A N 1
ATOM 614 C CA . GLY A 1 77 ? -4.003 -11.698 -4.166 1.00 86.56 77 GLY A CA 1
ATOM 615 C C . GLY A 1 77 ? -3.316 -12.298 -2.933 1.00 86.56 77 GLY A C 1
ATOM 616 O O . GLY A 1 77 ? -3.905 -12.296 -1.852 1.00 86.56 77 GLY A O 1
ATOM 617 N N . PHE A 1 78 ? -2.087 -12.808 -3.064 1.00 89.69 78 PHE A N 1
ATOM 618 C CA . PHE A 1 78 ? -1.296 -13.299 -1.930 1.00 89.69 78 PHE A CA 1
ATOM 619 C C . PHE A 1 78 ? -0.452 -12.182 -1.323 1.00 89.69 78 PHE A C 1
ATOM 621 O O . PHE A 1 78 ? 0.137 -11.388 -2.054 1.00 89.69 78 PHE A O 1
ATOM 628 N N . ALA A 1 79 ? -0.373 -12.147 0.008 1.00 91.75 79 ALA A N 1
ATOM 629 C CA . ALA A 1 79 ? 0.522 -11.238 0.710 1.00 91.75 79 ALA A CA 1
ATOM 630 C C . ALA A 1 79 ? 1.984 -11.588 0.407 1.00 91.75 79 ALA A C 1
ATOM 632 O O . ALA A 1 79 ? 2.363 -12.759 0.454 1.00 91.75 79 ALA A O 1
ATOM 633 N N . VAL A 1 80 ? 2.785 -10.570 0.099 1.00 92.81 80 VAL A N 1
ATOM 634 C CA . VAL A 1 80 ? 4.220 -10.709 -0.168 1.00 92.81 80 VAL A CA 1
ATOM 635 C C . VAL A 1 80 ? 5.049 -10.235 1.018 1.00 92.81 80 VAL A C 1
ATOM 637 O O . VAL A 1 80 ? 4.671 -9.296 1.723 1.00 92.81 80 VAL A O 1
ATOM 640 N N . ASP A 1 81 ? 6.201 -10.872 1.212 1.00 92.38 81 ASP A N 1
ATOM 641 C CA . ASP A 1 81 ? 7.156 -10.501 2.252 1.00 92.38 81 ASP A CA 1
ATOM 642 C C . ASP A 1 81 ? 7.748 -9.106 2.020 1.00 92.38 81 ASP A C 1
ATOM 644 O O . ASP A 1 81 ? 7.885 -8.639 0.884 1.00 92.38 81 ASP A O 1
ATOM 648 N N . ASP A 1 82 ? 8.168 -8.457 3.104 1.00 91.12 82 ASP A N 1
ATOM 649 C CA . ASP A 1 82 ? 8.745 -7.113 3.080 1.00 91.12 82 ASP A CA 1
ATOM 650 C C . ASP A 1 82 ? 10.080 -7.004 2.319 1.00 91.12 82 ASP A C 1
ATOM 652 O O . ASP A 1 82 ? 10.407 -5.917 1.830 1.00 91.12 82 ASP A O 1
ATOM 656 N N . ASP A 1 83 ? 10.808 -8.110 2.151 1.00 91.06 83 ASP A N 1
ATOM 657 C CA . ASP A 1 83 ? 12.034 -8.188 1.340 1.00 91.06 83 ASP A CA 1
ATOM 658 C C . ASP A 1 83 ? 11.740 -8.255 -0.171 1.00 91.06 83 ASP A C 1
ATOM 660 O O . ASP A 1 83 ? 12.614 -8.012 -1.005 1.00 91.06 83 ASP A O 1
ATOM 664 N N . THR A 1 84 ? 10.483 -8.510 -0.554 1.00 92.50 84 THR A N 1
ATOM 665 C CA . THR A 1 84 ? 10.098 -8.652 -1.960 1.00 92.50 84 THR A CA 1
ATOM 666 C C . THR A 1 84 ? 10.313 -7.333 -2.710 1.00 92.50 84 THR A C 1
ATOM 668 O O . THR A 1 84 ? 9.806 -6.285 -2.289 1.00 92.50 84 THR A O 1
ATOM 671 N N . PRO A 1 85 ? 11.035 -7.336 -3.847 1.00 93.25 85 PRO A N 1
ATOM 672 C CA . PRO A 1 85 ? 11.216 -6.137 -4.652 1.00 93.25 85 PRO A CA 1
ATOM 673 C C . PRO A 1 85 ? 9.896 -5.721 -5.309 1.00 93.25 85 PRO A C 1
ATOM 675 O O . PRO A 1 85 ? 9.186 -6.546 -5.884 1.00 93.25 85 PRO A O 1
ATOM 678 N N . LEU A 1 86 ? 9.602 -4.417 -5.310 1.00 91.56 86 LEU A N 1
ATOM 679 C CA . LEU A 1 86 ? 8.390 -3.869 -5.932 1.00 91.56 86 LEU A CA 1
ATOM 680 C C . LEU A 1 86 ? 8.303 -4.200 -7.424 1.00 91.56 86 LEU A C 1
ATOM 682 O O . LEU A 1 86 ? 7.208 -4.366 -7.953 1.00 91.56 86 LEU A O 1
ATOM 686 N N . ALA A 1 87 ? 9.455 -4.318 -8.092 1.00 91.19 87 ALA A N 1
ATOM 687 C CA . ALA A 1 87 ? 9.535 -4.789 -9.469 1.00 91.19 87 ALA A CA 1
ATOM 688 C C . ALA A 1 87 ? 8.853 -6.155 -9.660 1.00 91.19 87 ALA A C 1
ATOM 690 O O . ALA A 1 87 ? 8.119 -6.329 -10.627 1.00 91.19 87 ALA A O 1
ATOM 691 N N . ALA A 1 88 ? 9.083 -7.103 -8.744 1.00 90.25 88 ALA A N 1
ATOM 692 C CA . ALA A 1 88 ? 8.530 -8.452 -8.833 1.00 90.25 88 ALA A CA 1
ATOM 693 C C . ALA A 1 88 ? 7.023 -8.458 -8.567 1.00 90.25 88 ALA A C 1
ATOM 695 O O . ALA A 1 88 ? 6.281 -9.039 -9.353 1.00 90.25 88 ALA A O 1
ATOM 696 N N . VAL A 1 89 ? 6.574 -7.733 -7.534 1.00 91.06 89 VAL A N 1
ATOM 697 C CA . VAL A 1 89 ? 5.142 -7.587 -7.220 1.00 91.06 89 VAL A CA 1
ATOM 698 C C . VAL A 1 89 ? 4.390 -7.034 -8.429 1.00 91.06 89 VAL A C 1
ATOM 700 O O . VAL A 1 89 ? 3.423 -7.623 -8.897 1.00 91.06 89 VAL A O 1
ATOM 703 N N . ARG A 1 90 ? 4.881 -5.925 -8.998 1.00 90.38 90 ARG A N 1
ATOM 704 C CA . ARG A 1 90 ? 4.282 -5.297 -10.185 1.00 90.38 90 ARG A CA 1
ATOM 705 C C . ARG A 1 90 ? 4.292 -6.238 -11.380 1.00 90.38 90 ARG A C 1
ATOM 707 O O . ARG A 1 90 ? 3.295 -6.320 -12.083 1.00 90.38 90 ARG A O 1
ATOM 714 N N . ALA A 1 91 ? 5.404 -6.937 -11.615 1.00 89.44 91 ALA A N 1
ATOM 715 C CA . ALA A 1 91 ? 5.525 -7.875 -12.725 1.00 89.44 91 ALA A CA 1
ATOM 716 C C . ALA A 1 91 ? 4.455 -8.973 -12.669 1.00 89.44 91 ALA A C 1
ATOM 718 O O . ALA A 1 91 ? 3.934 -9.343 -13.718 1.00 89.44 91 ALA A O 1
ATOM 719 N N . SER A 1 92 ? 4.070 -9.434 -11.478 1.00 88.44 92 SER A N 1
ATOM 720 C CA . SER A 1 92 ? 3.030 -10.454 -11.341 1.00 88.44 92 SER A CA 1
ATOM 721 C C . SER A 1 92 ? 1.662 -10.006 -11.872 1.00 88.44 92 SER A C 1
ATOM 723 O O . SER A 1 92 ? 0.974 -10.776 -12.536 1.00 88.44 92 SER A O 1
ATOM 725 N N . TYR A 1 93 ? 1.309 -8.725 -11.717 1.00 82.94 93 TYR A N 1
ATOM 726 C CA . TYR A 1 93 ? 0.082 -8.161 -12.300 1.00 82.94 93 TYR A CA 1
ATOM 727 C C . TYR A 1 93 ? 0.106 -8.087 -13.835 1.00 82.94 93 TYR A C 1
ATOM 729 O O . TYR A 1 93 ? -0.949 -8.064 -14.464 1.00 82.94 93 TYR A O 1
ATOM 737 N N . PHE A 1 94 ? 1.290 -8.042 -14.456 1.00 78.06 94 PHE A N 1
ATOM 738 C CA . PHE A 1 94 ? 1.414 -8.044 -15.918 1.00 78.06 94 PHE A CA 1
ATOM 739 C C . PHE A 1 94 ? 1.372 -9.451 -16.514 1.00 78.06 94 PHE A C 1
ATOM 741 O O . PHE A 1 94 ? 0.936 -9.601 -17.652 1.00 78.06 94 PHE A O 1
ATOM 748 N N . VAL A 1 95 ? 1.817 -10.470 -15.773 1.00 64.38 95 VAL A N 1
ATOM 749 C CA . VAL A 1 95 ? 1.818 -11.861 -16.249 1.00 64.38 95 VAL A CA 1
ATOM 750 C C . VAL A 1 95 ? 0.391 -12.394 -16.395 1.00 64.38 95 VAL A C 1
ATOM 752 O O . VAL A 1 95 ? 0.104 -13.067 -17.377 1.00 64.38 95 VAL A O 1
ATOM 755 N N . GLU A 1 96 ? -0.527 -12.037 -15.495 1.00 56.16 96 GLU A N 1
ATOM 756 C CA . GLU A 1 96 ? -1.905 -12.563 -15.532 1.00 56.16 96 GLU A CA 1
ATOM 757 C C . GLU A 1 96 ? -2.847 -11.793 -16.479 1.00 56.16 96 GLU A C 1
ATOM 759 O O . GLU A 1 96 ? -3.953 -12.244 -16.756 1.00 56.16 96 GLU A O 1
ATOM 764 N N . ALA A 1 97 ? -2.413 -10.660 -17.044 1.00 53.88 97 ALA A N 1
ATOM 765 C CA . ALA A 1 97 ? -3.172 -9.932 -18.069 1.00 53.88 97 ALA A CA 1
ATOM 766 C C . ALA A 1 97 ? -2.978 -10.497 -19.496 1.00 53.88 97 ALA A C 1
ATOM 768 O O . ALA A 1 97 ? -3.450 -9.892 -20.462 1.00 53.88 97 ALA A O 1
ATOM 769 N N . GLY A 1 98 ? -2.239 -11.606 -19.634 1.00 48.03 98 GLY A N 1
ATOM 770 C CA . GLY A 1 98 ? -1.758 -12.146 -20.908 1.00 48.03 98 GLY A CA 1
ATOM 771 C C . GLY A 1 98 ? -2.202 -13.567 -21.274 1.00 48.03 98 GLY A C 1
ATOM 772 O O . GLY A 1 98 ? -1.625 -14.107 -22.216 1.00 48.03 98 GLY A O 1
ATOM 773 N N . GLU A 1 99 ? -3.183 -14.163 -20.589 1.00 40.44 99 GLU A N 1
ATOM 774 C CA . GLU A 1 99 ? -3.768 -15.473 -20.960 1.00 40.44 99 GLU A CA 1
ATOM 775 C C . GLU A 1 99 ? -5.178 -15.364 -21.552 1.00 40.44 99 GLU A C 1
ATOM 777 O O . GLU A 1 99 ? -6.020 -14.624 -20.991 1.00 40.44 99 GLU A O 1
#

Mean predicted aligned error: 5.02 Å

pLDDT: mean 87.27, std 9.23, range [40.44, 94.56]